Protein AF-A0A0Q3PDM6-F1 (afdb_monomer)

Foldseek 3Di:
DWPDDWDWDWDDDPNDIDIDTDTDDPPDPDDDDWDDDPNHTDPVADPNRVVVVVVVVVVVVVVCVVVVVDD

Mean predicted aligned error: 3.99 Å

pLDDT: mean 93.43, std 5.21, range [59.28, 97.06]

Sequence (71 aa):
KPLHDPIAYRKELDGITVDVSLQWCSDSYSDTVLGYANSIRTIDGGTHIEGLKASLTRTINNLAKKSKTIK

Radius of gyration: 14.26 Å; Cα contacts (8 Å, |Δi|>4): 54; chains: 1; bounding box: 32×25×37 Å

Secondary structure (DSSP, 8-state):
-BSSS-EEEEEEETTEEEEEEE--BTT--S-----EETTEE-TT--HHHHHHHHHHHHHHHHHHHHTTS--

InterPro domains:
  IPR013506 DNA topoisomerase, type IIA, subunit B, domain 2 [PF00204] (4-71)
  IPR014721 Small ribosomal subunit protein uS5 domain 2-type fold, subgroup [G3DSA:3.30.230.10] (1-71)
  IPR020568 Ribosomal protein uS5 domain 2-type superfamily [SSF54211] (4-71)

Organism: Setaria italica (NCBI:txid4555)

Structure (mmCIF, N/CA/C/O backbone):
data_AF-A0A0Q3PDM6-F1
#
_entry.id   AF-A0A0Q3PDM6-F1
#
loop_
_atom_site.group_PDB
_atom_site.id
_atom_site.type_symbol
_atom_site.label_atom_id
_atom_site.label_alt_id
_atom_site.label_comp_id
_atom_site.label_asym_id
_atom_site.label_entity_id
_atom_site.label_seq_id
_atom_site.pdbx_PDB_ins_code
_atom_site.Cartn_x
_atom_site.Cartn_y
_atom_site.Cartn_z
_atom_site.occupancy
_atom_site.B_iso_or_equiv
_atom_site.auth_seq_id
_atom_site.auth_comp_id
_atom_site.auth_asym_id
_atom_site.auth_atom_id
_atom_site.pdbx_PDB_model_num
ATOM 1 N N . LYS A 1 1 ? 6.865 -9.036 16.815 1.00 89.56 1 LYS A N 1
ATOM 2 C CA . LYS A 1 1 ? 5.805 -10.053 16.920 1.00 89.56 1 LYS A CA 1
ATOM 3 C C . LYS A 1 1 ? 4.631 -9.609 16.055 1.00 89.56 1 LYS A C 1
ATOM 5 O O . LYS A 1 1 ? 4.106 -8.525 16.299 1.00 89.56 1 LYS A O 1
ATOM 10 N N . PRO A 1 2 ? 4.233 -10.409 15.051 1.00 94.06 2 PRO A N 1
ATOM 11 C CA . PRO A 1 2 ? 3.095 -10.082 14.197 1.00 94.06 2 PRO A CA 1
ATOM 12 C C . PRO A 1 2 ? 1.790 -10.106 15.000 1.00 94.06 2 PRO A C 1
ATOM 14 O O . PRO A 1 2 ? 1.601 -10.969 15.859 1.00 94.06 2 PRO A O 1
ATOM 17 N N . LEU A 1 3 ? 0.907 -9.143 14.735 1.00 95.88 3 LEU A N 1
ATOM 18 C CA . LEU A 1 3 ? -0.417 -9.055 15.363 1.00 95.88 3 LEU A CA 1
ATOM 19 C C . LEU A 1 3 ? -1.462 -9.930 14.661 1.00 95.88 3 LEU A C 1
ATOM 21 O O . LEU A 1 3 ? -2.476 -10.274 15.261 1.00 95.88 3 LEU A O 1
ATOM 25 N N . HIS A 1 4 ? -1.221 -10.268 13.397 1.00 95.62 4 HIS A N 1
ATOM 26 C CA . HIS A 1 4 ? -2.111 -11.055 12.551 1.00 95.62 4 HIS A CA 1
ATOM 27 C C . HIS A 1 4 ? -1.323 -11.699 11.398 1.00 95.62 4 HIS A C 1
ATOM 29 O O . HIS A 1 4 ? -0.172 -11.331 11.131 1.00 95.62 4 HIS A O 1
ATOM 35 N N . ASP A 1 5 ? -1.960 -12.634 10.694 1.00 96.69 5 ASP A N 1
ATOM 36 C CA . ASP A 1 5 ? -1.412 -13.248 9.481 1.00 96.69 5 ASP A CA 1
ATOM 37 C C . ASP A 1 5 ? -1.301 -12.231 8.333 1.00 96.69 5 ASP A C 1
ATOM 39 O O . ASP A 1 5 ? -2.111 -11.300 8.270 1.00 96.69 5 ASP A O 1
ATOM 43 N N . PRO A 1 6 ? -0.327 -12.370 7.413 1.00 95.81 6 PRO A N 1
ATOM 44 C CA . PRO A 1 6 ? -0.149 -11.423 6.318 1.00 95.81 6 PRO A CA 1
ATOM 45 C C . PRO A 1 6 ? -1.426 -11.236 5.497 1.00 95.81 6 PRO A C 1
ATOM 47 O O . PRO A 1 6 ? -2.016 -12.193 4.993 1.00 95.81 6 PRO A O 1
ATOM 50 N N . ILE A 1 7 ? -1.835 -9.981 5.334 1.00 95.75 7 ILE A N 1
ATOM 51 C CA . ILE A 1 7 ? -2.961 -9.623 4.478 1.00 95.75 7 ILE A CA 1
ATOM 52 C C .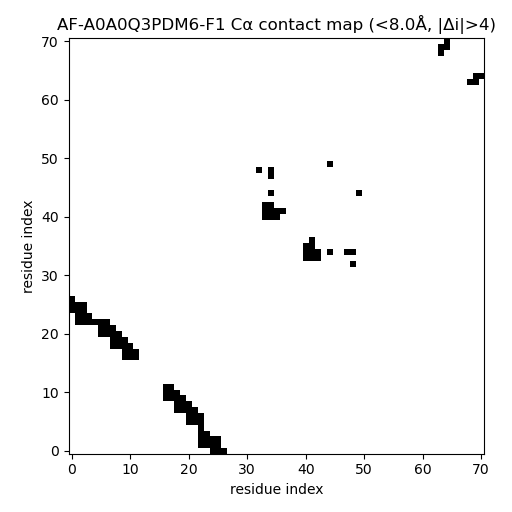 ILE A 1 7 ? -2.403 -9.471 3.069 1.00 95.75 7 ILE A C 1
ATOM 54 O O . ILE A 1 7 ? -1.758 -8.466 2.769 1.00 95.75 7 ILE A O 1
ATOM 58 N N . ALA A 1 8 ? -2.635 -10.475 2.227 1.00 95.94 8 ALA A N 1
ATOM 59 C CA . ALA A 1 8 ? -2.189 -10.496 0.841 1.00 95.94 8 ALA A CA 1
ATOM 60 C C . ALA A 1 8 ? -3.343 -10.190 -0.121 1.00 95.94 8 ALA A C 1
ATOM 62 O O . ALA A 1 8 ? -4.460 -10.688 0.042 1.00 95.94 8 ALA A O 1
ATOM 63 N N . TYR A 1 9 ? -3.066 -9.387 -1.144 1.00 94.75 9 TYR A N 1
ATOM 64 C CA . TYR A 1 9 ? -4.013 -9.071 -2.202 1.00 94.75 9 TYR A CA 1
ATOM 65 C C . TYR A 1 9 ? -3.304 -8.975 -3.548 1.00 94.75 9 TYR A C 1
ATOM 67 O O . TYR A 1 9 ? -2.343 -8.223 -3.704 1.00 94.75 9 TYR A O 1
ATOM 75 N N . ARG A 1 10 ? -3.835 -9.695 -4.537 1.00 95.94 10 ARG A N 1
ATOM 76 C CA . ARG A 1 10 ? -3.378 -9.651 -5.924 1.00 95.94 10 ARG A CA 1
ATOM 77 C C . ARG A 1 10 ? -4.535 -9.260 -6.828 1.00 95.94 10 ARG A C 1
ATOM 79 O O . ARG A 1 10 ? -5.638 -9.791 -6.696 1.00 95.94 10 ARG A O 1
ATOM 86 N N . LYS A 1 11 ? -4.274 -8.355 -7.766 1.00 95.94 11 LYS A N 1
ATOM 87 C CA . LYS A 1 11 ? -5.240 -7.947 -8.784 1.00 95.94 11 LYS A CA 1
ATOM 88 C C . LYS A 1 11 ? -4.538 -7.602 -10.087 1.00 95.94 11 LYS A C 1
ATOM 90 O O . LYS A 1 11 ? -3.457 -7.026 -10.076 1.00 95.94 11 LYS A O 1
ATOM 95 N N . GLU A 1 12 ? -5.195 -7.912 -11.192 1.00 96.50 12 GLU A N 1
ATOM 96 C CA . GLU A 1 12 ? -4.815 -7.453 -12.522 1.00 96.50 12 GLU A CA 1
ATOM 97 C C . GLU A 1 12 ? -5.819 -6.396 -12.997 1.00 96.50 12 GLU A C 1
ATOM 99 O O . GLU A 1 12 ? -7.029 -6.540 -12.795 1.00 96.50 12 GLU A O 1
ATOM 104 N N . LEU A 1 13 ? -5.317 -5.305 -13.569 1.00 93.75 13 LEU A N 1
ATOM 105 C CA . LEU A 1 13 ? -6.119 -4.232 -14.149 1.00 93.75 13 LEU A CA 1
ATOM 106 C C . LEU A 1 13 ? -5.392 -3.686 -15.376 1.00 93.75 13 LEU A C 1
ATOM 108 O O . LEU A 1 13 ? -4.227 -3.323 -15.270 1.00 93.75 13 LEU A O 1
ATOM 112 N N . ASP A 1 14 ? -6.074 -3.623 -16.519 1.00 95.44 14 ASP A N 1
ATOM 113 C CA . ASP A 1 14 ? -5.5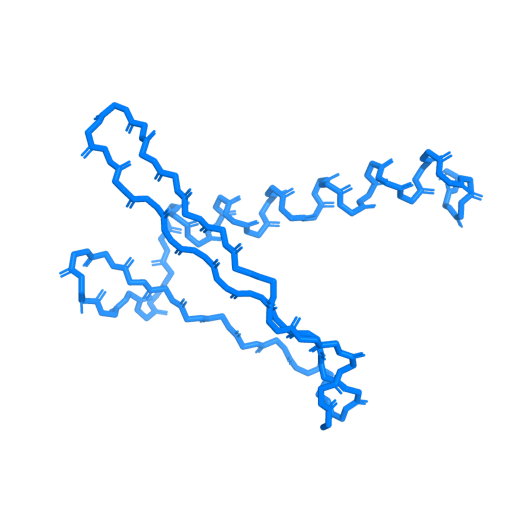41 -3.058 -17.768 1.00 95.44 14 ASP A CA 1
ATOM 114 C C . ASP A 1 14 ? -4.164 -3.635 -18.171 1.00 95.44 14 ASP A C 1
ATOM 116 O O . ASP A 1 14 ? -3.284 -2.926 -18.654 1.00 95.44 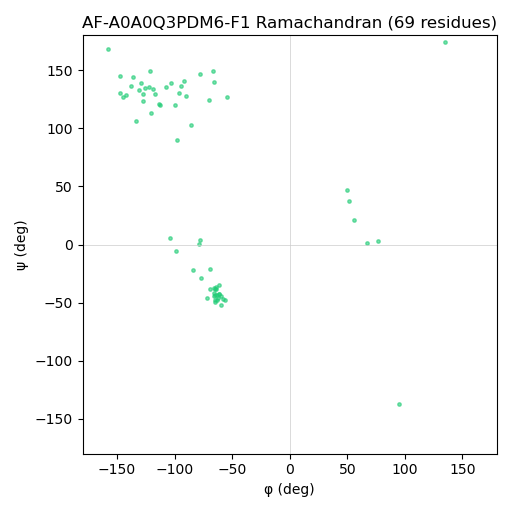14 ASP A O 1
ATOM 120 N N . GLY A 1 15 ? -3.955 -4.937 -17.931 1.00 94.94 15 GLY A N 1
ATOM 121 C CA . GLY A 1 15 ? -2.689 -5.635 -18.190 1.00 94.94 15 GLY A CA 1
ATOM 122 C C . GLY A 1 15 ? -1.580 -5.379 -17.159 1.00 94.94 15 GLY A C 1
ATOM 123 O O . GLY A 1 15 ? -0.470 -5.886 -17.310 1.00 94.94 15 GLY A O 1
ATOM 124 N N . ILE A 1 16 ? -1.854 -4.618 -16.096 1.00 94.19 16 ILE A N 1
ATOM 125 C CA . ILE A 1 16 ? -0.935 -4.369 -14.982 1.00 94.19 16 ILE A CA 1
ATOM 126 C C . ILE A 1 16 ? -1.309 -5.288 -13.819 1.00 94.19 16 ILE A C 1
ATOM 128 O O . ILE A 1 16 ? -2.411 -5.213 -13.274 1.00 94.19 16 ILE A O 1
ATOM 132 N N . THR A 1 17 ? -0.368 -6.135 -13.399 1.00 95.88 17 THR A N 1
ATOM 133 C CA . THR A 1 17 ? -0.520 -6.956 -12.191 1.00 95.88 17 THR A CA 1
ATOM 134 C C . THR A 1 17 ? 0.022 -6.212 -10.977 1.00 95.88 17 THR A C 1
ATOM 136 O O . THR A 1 17 ? 1.171 -5.771 -10.967 1.00 95.88 17 THR A O 1
ATOM 139 N N . VAL A 1 18 ? -0.795 -6.111 -9.934 1.00 95.31 18 VAL A N 1
ATOM 140 C CA . VAL A 1 18 ? -0.429 -5.550 -8.634 1.00 95.31 18 VAL A CA 1
ATOM 141 C C . VAL A 1 18 ? -0.542 -6.644 -7.581 1.00 95.31 18 VAL A C 1
ATOM 143 O O . VAL A 1 18 ? -1.572 -7.311 -7.475 1.00 95.31 18 VAL A O 1
ATOM 146 N N . ASP A 1 19 ? 0.516 -6.808 -6.795 1.00 96.25 19 ASP A N 1
ATOM 147 C CA . ASP A 1 19 ? 0.583 -7.728 -5.663 1.00 96.25 19 ASP A CA 1
ATOM 148 C C . ASP A 1 19 ? 1.056 -6.954 -4.429 1.00 96.25 19 ASP A C 1
ATOM 150 O O . ASP A 1 19 ? 2.032 -6.201 -4.498 1.00 96.25 19 ASP A O 1
ATOM 154 N N . VAL A 1 20 ? 0.327 -7.080 -3.323 1.00 95.94 20 VAL A N 1
ATOM 155 C CA . VAL A 1 20 ? 0.579 -6.353 -2.077 1.00 95.94 20 VAL A CA 1
ATOM 156 C C . VAL A 1 20 ? 0.397 -7.300 -0.901 1.00 95.94 20 VAL A C 1
ATOM 158 O O . VAL A 1 20 ? -0.594 -8.023 -0.825 1.00 95.94 20 VAL A O 1
ATOM 161 N N . SER A 1 21 ? 1.321 -7.236 0.056 1.00 96.75 21 SER A N 1
ATOM 162 C CA . SER A 1 21 ? 1.215 -7.919 1.344 1.00 96.75 21 SER A CA 1
ATOM 163 C C . SER A 1 21 ? 1.510 -6.943 2.479 1.00 96.75 21 SER A C 1
ATOM 165 O O . SER A 1 21 ? 2.472 -6.177 2.406 1.00 96.75 21 SER A O 1
ATOM 167 N N . LEU A 1 22 ? 0.662 -6.945 3.508 1.00 95.56 22 LEU A N 1
ATOM 168 C CA . LEU A 1 22 ? 0.751 -6.045 4.658 1.00 95.56 22 LEU A CA 1
ATOM 169 C C . LEU A 1 22 ? 0.693 -6.842 5.961 1.00 95.56 22 LEU A C 1
ATOM 171 O O . LEU A 1 22 ? -0.122 -7.756 6.113 1.00 95.56 22 LEU A O 1
ATOM 175 N N . GLN A 1 23 ? 1.521 -6.454 6.929 1.00 95.88 23 GLN A N 1
ATOM 176 C CA . GLN A 1 23 ? 1.507 -7.025 8.271 1.00 95.88 23 GLN A CA 1
ATOM 177 C C . GLN A 1 23 ? 1.890 -5.974 9.310 1.00 95.88 23 GLN A C 1
ATOM 179 O O . GLN A 1 23 ? 2.905 -5.296 9.167 1.00 95.88 23 GLN A O 1
ATOM 184 N N . TRP A 1 24 ? 1.089 -5.863 10.371 1.00 95.06 24 TRP A N 1
ATOM 185 C CA . TRP A 1 24 ? 1.406 -5.032 11.527 1.00 95.06 24 TRP A CA 1
ATOM 186 C C . TRP A 1 24 ? 2.082 -5.859 12.623 1.00 95.06 24 TRP A C 1
ATOM 188 O O . TRP A 1 24 ? 1.646 -6.966 12.959 1.00 95.06 24 TRP A O 1
ATOM 198 N N . CYS A 1 25 ? 3.133 -5.291 13.211 1.00 94.25 25 CYS A N 1
ATOM 199 C CA . CYS A 1 25 ? 3.942 -5.911 14.256 1.00 94.25 25 CYS A CA 1
ATOM 200 C C . CYS A 1 25 ? 3.881 -5.072 15.537 1.00 94.25 25 CYS A C 1
ATOM 202 O O . CYS A 1 25 ? 4.040 -3.858 15.491 1.00 94.25 25 CYS A O 1
ATOM 204 N N . SER A 1 26 ? 3.669 -5.708 16.690 1.00 93.00 26 SER A N 1
ATOM 205 C CA . SER A 1 26 ? 3.499 -5.018 17.980 1.00 93.00 26 SER A CA 1
ATOM 206 C C . SER A 1 26 ? 4.772 -4.356 18.515 1.00 93.00 26 SER A C 1
ATOM 208 O O . SER A 1 26 ? 4.707 -3.514 19.398 1.00 93.00 26 SER A O 1
ATOM 210 N N . ASP A 1 27 ? 5.929 -4.805 18.041 1.00 91.31 27 ASP A N 1
ATOM 211 C CA . ASP A 1 27 ? 7.271 -4.384 18.448 1.00 91.31 27 ASP A CA 1
ATOM 212 C C . ASP A 1 27 ? 7.938 -3.455 17.426 1.00 91.31 27 ASP A C 1
ATOM 214 O O . ASP A 1 27 ? 9.103 -3.101 17.591 1.00 91.31 27 ASP A O 1
ATOM 218 N N . SER A 1 28 ? 7.215 -3.056 16.376 1.00 89.69 28 SER A N 1
ATOM 219 C CA . SER A 1 28 ? 7.720 -2.147 15.354 1.00 89.69 28 SER A CA 1
ATOM 220 C C . SER A 1 28 ? 6.848 -0.901 15.284 1.00 89.69 28 SER A C 1
ATOM 222 O O . SER A 1 28 ? 5.683 -0.956 14.898 1.00 89.69 28 SER A O 1
ATOM 224 N N . TYR A 1 29 ? 7.434 0.230 15.674 1.00 88.19 29 TYR A N 1
ATOM 225 C CA . TYR A 1 29 ? 6.831 1.560 15.539 1.00 88.19 29 TYR A CA 1
ATOM 226 C C . TYR A 1 29 ? 7.350 2.311 14.302 1.00 88.19 29 TYR A C 1
ATOM 228 O O . TYR A 1 29 ? 6.865 3.396 13.994 1.00 88.19 29 TYR A O 1
ATOM 236 N N . SER A 1 30 ? 8.333 1.736 13.603 1.00 90.12 30 SER A N 1
ATOM 237 C CA . SER A 1 30 ? 8.849 2.206 12.318 1.00 90.12 30 SER A CA 1
ATOM 238 C C . SER A 1 30 ? 8.104 1.535 11.170 1.00 90.12 30 SER A C 1
ATOM 240 O O . SER A 1 30 ? 7.862 0.329 11.217 1.00 90.12 30 SER A O 1
ATOM 242 N N . ASP A 1 31 ? 7.803 2.273 10.107 1.00 87.94 31 ASP A N 1
ATOM 243 C CA . ASP A 1 31 ? 7.292 1.683 8.878 1.00 87.94 31 ASP A CA 1
ATOM 244 C C . ASP A 1 31 ? 8.420 1.045 8.053 1.00 87.94 31 ASP A C 1
ATOM 246 O O . ASP A 1 31 ? 9.568 1.483 8.041 1.00 87.94 31 ASP A O 1
ATOM 250 N N . THR A 1 32 ? 8.099 -0.043 7.356 1.00 92.00 32 THR A N 1
ATOM 251 C CA . THR A 1 32 ? 8.987 -0.658 6.364 1.00 92.00 32 THR A CA 1
ATOM 252 C C . THR A 1 32 ? 8.167 -0.955 5.123 1.00 92.00 32 THR A C 1
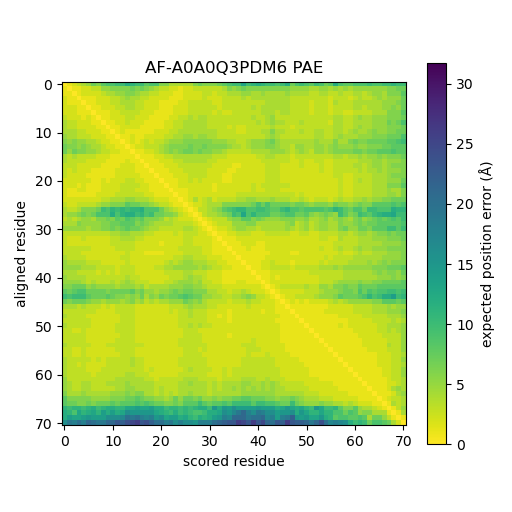ATOM 254 O O . THR A 1 32 ? 7.357 -1.879 5.107 1.00 92.00 32 THR A O 1
ATOM 257 N N . VAL A 1 33 ? 8.370 -0.153 4.079 1.00 93.69 33 VAL A N 1
ATOM 258 C CA . VAL A 1 33 ? 7.672 -0.297 2.799 1.00 93.69 33 VAL A CA 1
ATOM 259 C C . VAL A 1 33 ? 8.677 -0.707 1.732 1.00 93.69 33 VAL A C 1
ATOM 261 O O . VAL A 1 33 ? 9.644 0.002 1.460 1.00 93.69 33 VAL A O 1
ATOM 264 N N . LEU A 1 34 ? 8.444 -1.866 1.121 1.00 95.25 34 LEU A N 1
ATOM 265 C CA . LEU A 1 34 ? 9.247 -2.386 0.020 1.00 95.25 34 LEU A CA 1
ATOM 266 C C . LEU A 1 34 ? 8.378 -2.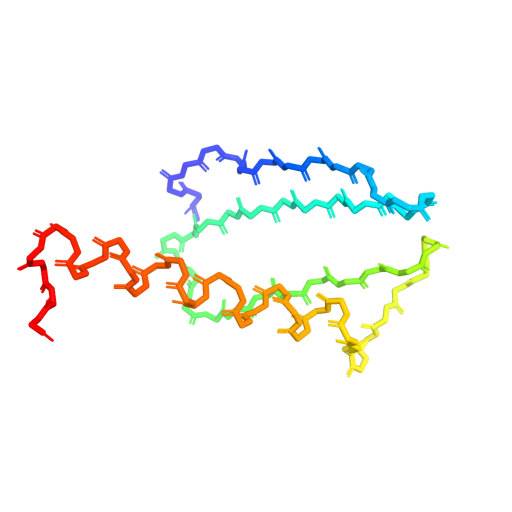407 -1.235 1.00 95.25 34 LEU A C 1
ATOM 268 O O . LEU A 1 34 ? 7.336 -3.055 -1.244 1.00 95.25 34 LEU A O 1
ATOM 272 N N . GLY A 1 35 ? 8.799 -1.705 -2.286 1.00 95.75 35 GLY A N 1
ATOM 273 C CA . GLY A 1 35 ? 8.114 -1.744 -3.574 1.00 95.75 35 GLY A CA 1
ATOM 274 C C . GLY A 1 35 ? 9.019 -2.215 -4.698 1.00 95.75 35 GLY A C 1
ATOM 275 O O . GLY A 1 35 ? 10.238 -2.017 -4.690 1.00 95.75 35 GLY A O 1
ATOM 276 N N . TYR A 1 36 ? 8.374 -2.858 -5.663 1.00 96.38 36 TYR A N 1
ATOM 277 C CA . TYR A 1 36 ? 9.000 -3.470 -6.818 1.00 96.38 36 TYR A CA 1
ATOM 278 C C . TYR A 1 36 ? 8.186 -3.123 -8.060 1.00 96.38 36 TYR A C 1
ATOM 280 O O . TYR A 1 36 ? 6.958 -3.077 -8.008 1.00 96.38 36 TYR A O 1
ATOM 288 N N . ALA A 1 37 ? 8.876 -2.916 -9.172 1.00 95.69 37 ALA A N 1
ATOM 289 C CA . ALA A 1 37 ? 8.281 -2.813 -10.495 1.00 95.69 37 ALA A CA 1
ATOM 290 C C . ALA A 1 37 ? 9.017 -3.798 -11.403 1.00 95.69 37 ALA A C 1
ATOM 292 O O . ALA A 1 37 ? 10.242 -3.749 -11.494 1.00 95.69 37 ALA A O 1
ATOM 293 N N . ASN A 1 38 ? 8.288 -4.726 -12.030 1.00 94.81 38 ASN A N 1
ATOM 294 C CA . ASN A 1 38 ? 8.867 -5.777 -12.878 1.00 94.81 38 ASN A CA 1
ATOM 295 C C . ASN A 1 38 ? 10.029 -6.524 -12.193 1.00 94.81 38 ASN A C 1
ATOM 297 O O . ASN A 1 38 ? 11.101 -6.695 -12.767 1.00 94.81 38 ASN A O 1
ATOM 301 N N . SER A 1 39 ? 9.825 -6.916 -10.931 1.00 94.25 39 SER A N 1
ATOM 302 C CA . SER A 1 39 ? 10.814 -7.602 -10.079 1.00 94.25 39 SER A CA 1
ATOM 303 C C . SER A 1 39 ? 12.046 -6.777 -9.672 1.00 94.25 39 SER A C 1
ATOM 305 O O . SER A 1 39 ? 12.888 -7.274 -8.927 1.00 94.25 39 SER A O 1
ATOM 307 N N . ILE A 1 40 ? 12.147 -5.508 -10.078 1.00 96.31 40 ILE A N 1
ATOM 308 C CA . ILE A 1 40 ? 13.235 -4.600 -9.691 1.00 96.31 40 ILE A CA 1
ATOM 309 C C . ILE A 1 40 ? 12.788 -3.750 -8.501 1.00 96.31 40 ILE A C 1
ATOM 311 O O . ILE A 1 40 ? 11.716 -3.146 -8.528 1.00 96.31 40 ILE A O 1
ATOM 315 N N . ARG A 1 41 ? 13.614 -3.688 -7.448 1.00 95.81 41 ARG A N 1
ATOM 316 C CA . ARG A 1 41 ? 13.332 -2.885 -6.249 1.00 95.81 41 ARG A CA 1
ATOM 317 C C . ARG A 1 41 ? 13.429 -1.392 -6.565 1.00 95.81 41 ARG A C 1
ATOM 319 O O . ARG A 1 41 ? 14.483 -0.913 -6.973 1.00 95.81 41 ARG A O 1
ATOM 326 N N . THR A 1 42 ? 12.365 -0.649 -6.283 1.00 96.00 42 THR A N 1
ATOM 327 C CA . THR A 1 42 ? 12.3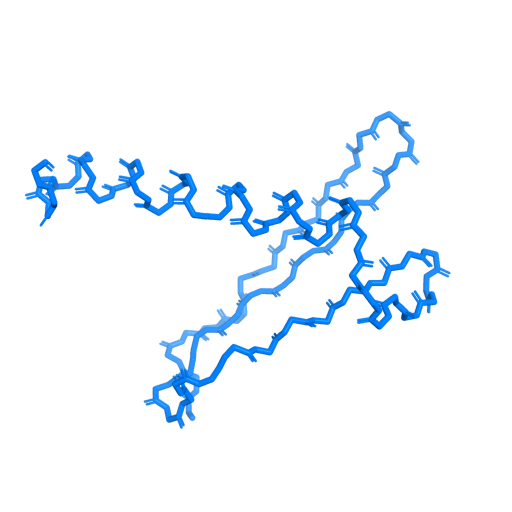14 0.810 -6.442 1.00 96.00 42 THR A CA 1
ATOM 328 C C . THR A 1 42 ? 12.567 1.480 -5.091 1.00 96.00 42 THR A C 1
ATOM 330 O 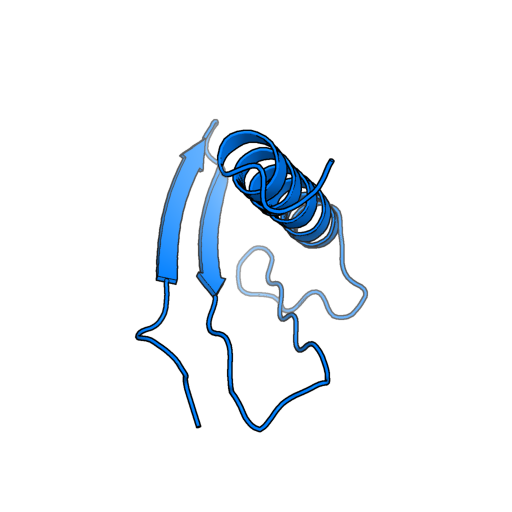O . THR A 1 42 ? 11.641 1.683 -4.305 1.00 96.00 42 THR A O 1
ATOM 333 N N . ILE A 1 43 ? 13.839 1.754 -4.787 1.00 92.00 43 ILE A N 1
ATOM 334 C CA . ILE A 1 43 ? 14.280 2.242 -3.466 1.00 92.00 43 ILE A CA 1
ATOM 335 C C . ILE A 1 43 ? 13.731 3.640 -3.174 1.00 92.00 43 ILE A C 1
ATOM 337 O O . ILE A 1 43 ? 13.241 3.883 -2.075 1.00 92.00 43 ILE A O 1
ATOM 341 N N . ASP A 1 44 ? 13.745 4.511 -4.181 1.00 91.31 44 ASP A N 1
ATOM 342 C CA . ASP A 1 44 ? 13.322 5.912 -4.059 1.00 91.31 44 ASP A CA 1
ATOM 343 C C . ASP A 1 44 ? 11.796 6.087 -4.049 1.00 91.31 44 ASP A C 1
ATOM 345 O O . ASP A 1 44 ? 11.285 7.205 -4.035 1.00 91.31 44 ASP A O 1
ATOM 349 N N . GLY A 1 45 ? 11.042 4.986 -4.062 1.00 91.19 45 GLY A N 1
ATOM 350 C CA . GLY A 1 45 ? 9.592 5.032 -4.110 1.00 91.19 45 GLY A CA 1
ATOM 351 C C . GLY A 1 45 ? 9.056 4.917 -5.534 1.00 91.19 45 GLY A C 1
ATOM 352 O O . GLY A 1 45 ? 9.494 4.081 -6.322 1.00 91.19 45 GLY A O 1
ATOM 353 N N . GLY A 1 46 ? 8.054 5.733 -5.844 1.00 94.12 46 GLY A N 1
ATOM 354 C CA . GLY A 1 46 ? 7.363 5.732 -7.128 1.00 94.12 46 GLY A CA 1
ATOM 355 C C . GLY A 1 46 ? 5.850 5.791 -6.963 1.00 94.12 46 GLY A C 1
ATOM 356 O O . GLY A 1 46 ? 5.309 5.739 -5.856 1.00 94.12 46 GLY A O 1
ATOM 357 N N . THR A 1 47 ? 5.153 5.906 -8.088 1.00 94.69 47 THR A N 1
ATOM 358 C CA . THR A 1 47 ? 3.698 6.106 -8.128 1.00 94.69 47 THR A CA 1
ATOM 359 C C . THR A 1 47 ? 2.918 4.948 -7.501 1.00 94.69 47 THR A C 1
ATOM 361 O O . THR A 1 47 ? 1.909 5.177 -6.838 1.00 94.69 47 THR A O 1
ATOM 364 N N . HIS A 1 48 ? 3.397 3.713 -7.650 1.00 93.50 48 HIS A N 1
ATOM 365 C CA . HIS A 1 48 ? 2.826 2.506 -7.047 1.00 93.50 48 HIS A CA 1
ATOM 366 C C . HIS A 1 48 ? 2.878 2.533 -5.513 1.00 93.50 48 HIS A C 1
ATOM 368 O O . HIS A 1 48 ? 1.882 2.215 -4.864 1.00 93.50 48 HIS A O 1
ATOM 374 N N . ILE A 1 49 ? 3.999 2.965 -4.926 1.00 95.31 49 ILE A N 1
ATOM 375 C CA . ILE A 1 49 ? 4.164 3.061 -3.465 1.00 95.31 49 ILE A CA 1
ATOM 376 C C . ILE A 1 49 ? 3.339 4.219 -2.897 1.00 95.31 49 ILE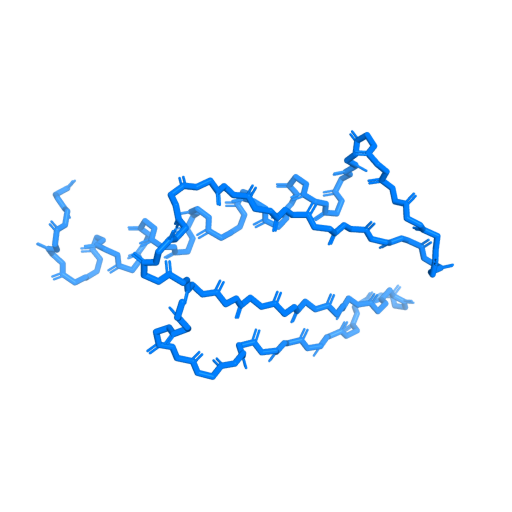 A C 1
ATOM 378 O O . ILE A 1 49 ? 2.624 4.044 -1.909 1.00 95.31 49 ILE A O 1
ATOM 382 N N . GLU A 1 50 ? 3.394 5.393 -3.525 1.00 95.56 50 GLU A N 1
ATOM 383 C CA . GLU A 1 50 ? 2.625 6.554 -3.066 1.00 95.56 50 GLU A CA 1
ATOM 384 C C . GLU A 1 50 ? 1.112 6.318 -3.206 1.00 95.56 50 GLU A C 1
ATOM 386 O O . GLU A 1 50 ? 0.336 6.645 -2.303 1.00 95.56 50 GLU A O 1
ATOM 391 N N . GLY A 1 51 ? 0.685 5.636 -4.273 1.00 94.56 51 GLY A N 1
ATOM 392 C CA . GLY A 1 51 ? -0.693 5.178 -4.442 1.00 94.56 51 GLY A CA 1
ATOM 393 C C . GLY A 1 51 ? -1.137 4.202 -3.347 1.00 94.56 51 GLY A C 1
ATOM 394 O O . GLY A 1 51 ? -2.238 4.346 -2.798 1.00 94.56 51 GLY A O 1
ATOM 395 N N . LEU A 1 52 ? -0.279 3.247 -2.969 1.00 94.56 52 LEU A N 1
ATOM 396 C CA . LEU A 1 52 ? -0.537 2.333 -1.853 1.00 94.56 52 LEU A CA 1
ATOM 397 C C . LEU A 1 52 ? -0.721 3.107 -0.539 1.00 94.56 52 LEU A C 1
ATOM 399 O O . LEU A 1 52 ? -1.753 2.953 0.113 1.00 94.56 52 LEU A O 1
ATOM 403 N N . LYS A 1 53 ? 0.215 3.993 -0.180 1.00 94.50 53 LYS A N 1
ATOM 404 C CA . LYS A 1 53 ? 0.138 4.795 1.056 1.00 94.50 53 LYS A CA 1
ATOM 405 C C . LYS A 1 53 ? -1.130 5.649 1.109 1.00 94.50 53 LYS A C 1
ATOM 407 O O . LYS A 1 53 ? -1.847 5.645 2.116 1.00 94.50 53 LYS A O 1
ATOM 412 N N . ALA A 1 54 ? -1.441 6.350 0.018 1.00 96.81 54 ALA A N 1
ATOM 413 C CA . ALA A 1 54 ? -2.614 7.213 -0.065 1.00 96.81 54 ALA A CA 1
ATOM 414 C C . ALA A 1 54 ? -3.926 6.415 0.038 1.00 96.81 54 ALA A C 1
ATOM 416 O O . ALA A 1 54 ? -4.855 6.814 0.748 1.00 96.81 54 ALA A O 1
ATOM 417 N N . SER A 1 55 ? -4.016 5.274 -0.653 1.00 95.38 55 SER A N 1
ATOM 418 C CA . SER A 1 55 ? -5.206 4.414 -0.620 1.00 95.38 55 SER A CA 1
ATOM 419 C C . SER A 1 55 ? -5.406 3.722 0.729 1.00 95.38 55 SER A C 1
ATOM 421 O O . SER A 1 55 ? -6.543 3.662 1.208 1.00 95.38 55 SER A O 1
ATOM 423 N N . LEU A 1 56 ? -4.327 3.278 1.377 1.00 95.19 56 LEU A N 1
ATOM 424 C CA . LEU A 1 56 ? -4.366 2.668 2.702 1.00 95.19 56 LEU A CA 1
ATOM 425 C C . LEU A 1 56 ? -4.835 3.679 3.751 1.00 95.19 56 LEU A C 1
ATOM 427 O O . LEU A 1 56 ? -5.804 3.423 4.466 1.00 95.19 56 LEU A O 1
ATOM 431 N N . THR A 1 57 ? -4.227 4.868 3.764 1.00 95.62 57 THR A N 1
ATOM 432 C CA . THR A 1 57 ? -4.604 5.969 4.666 1.00 95.62 57 THR A CA 1
ATOM 433 C C . THR A 1 57 ? -6.077 6.337 4.504 1.00 95.62 57 THR A C 1
ATOM 435 O O . THR A 1 57 ? -6.822 6.412 5.481 1.00 95.62 57 THR A O 1
ATOM 438 N N . ARG A 1 58 ? -6.542 6.507 3.258 1.00 97.06 58 ARG A N 1
ATOM 439 C CA . ARG A 1 58 ? -7.951 6.805 2.964 1.00 97.06 58 ARG A CA 1
ATOM 440 C C . ARG A 1 58 ? -8.884 5.703 3.466 1.00 97.06 58 ARG A C 1
ATOM 442 O O . ARG A 1 58 ? -9.923 6.006 4.046 1.00 97.06 58 ARG A O 1
ATOM 449 N N . THR A 1 59 ? -8.528 4.440 3.247 1.00 95.12 59 THR A N 1
ATOM 450 C CA . THR A 1 59 ? -9.347 3.288 3.649 1.00 95.12 59 THR A CA 1
ATOM 451 C C . THR A 1 59 ? -9.476 3.196 5.166 1.00 95.12 59 THR A C 1
ATOM 453 O O . THR A 1 59 ? -10.595 3.093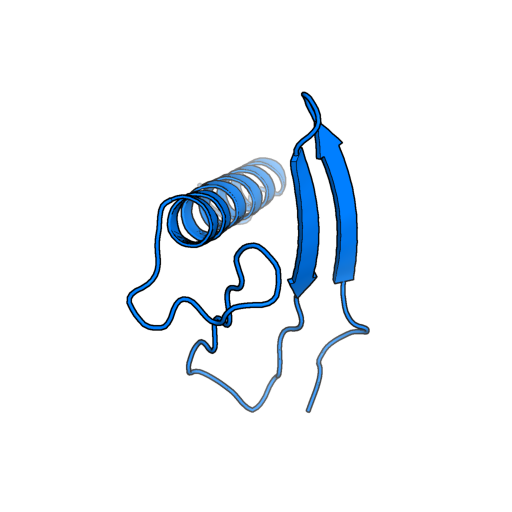 5.668 1.00 95.12 59 THR A O 1
ATOM 456 N N . ILE A 1 60 ? -8.364 3.311 5.896 1.00 94.31 60 ILE A N 1
ATOM 457 C CA . ILE A 1 60 ? -8.355 3.273 7.365 1.00 94.31 60 ILE A CA 1
ATOM 458 C C . ILE A 1 60 ? -9.160 4.443 7.939 1.00 94.31 60 ILE A C 1
ATOM 460 O O . ILE A 1 60 ? -10.019 4.234 8.792 1.00 94.31 60 ILE A O 1
ATOM 464 N N . ASN A 1 61 ? -8.963 5.659 7.424 1.00 94.44 61 ASN A N 1
ATOM 465 C CA . ASN A 1 61 ? -9.718 6.831 7.875 1.00 94.44 61 ASN A CA 1
ATOM 466 C C . ASN A 1 61 ? -11.224 6.676 7.631 1.00 94.44 61 ASN A C 1
ATOM 468 O O . ASN A 1 61 ? -12.037 7.000 8.495 1.00 94.44 61 ASN A O 1
ATOM 472 N N . ASN A 1 62 ? -11.613 6.152 6.467 1.00 95.25 62 ASN A N 1
ATOM 473 C CA . ASN A 1 62 ? -13.016 5.886 6.163 1.00 95.25 62 ASN A CA 1
ATOM 474 C C . ASN A 1 62 ? -13.605 4.808 7.080 1.00 95.25 62 ASN A C 1
ATOM 476 O O . ASN A 1 62 ? -14.756 4.934 7.498 1.00 95.25 62 ASN A O 1
ATOM 480 N N . LEU A 1 63 ? -12.835 3.767 7.406 1.00 94.94 63 LEU A N 1
ATOM 481 C CA . LEU A 1 63 ? -13.248 2.733 8.351 1.00 94.94 63 LEU A CA 1
ATOM 482 C C . LEU A 1 63 ? -13.459 3.323 9.751 1.00 94.94 63 LEU A C 1
ATOM 484 O O . LEU A 1 63 ? -14.518 3.111 10.335 1.00 94.94 63 LEU A O 1
ATOM 488 N N . ALA A 1 64 ? -12.511 4.125 10.238 1.00 94.19 64 ALA A N 1
ATOM 489 C CA . ALA A 1 64 ? -12.564 4.745 11.560 1.00 94.19 64 ALA A CA 1
ATOM 490 C C . ALA A 1 64 ? -13.733 5.734 11.721 1.00 94.19 64 ALA A C 1
ATOM 492 O O . ALA A 1 64 ? -14.360 5.797 12.782 1.00 94.19 64 ALA A O 1
ATOM 493 N N . LYS A 1 65 ? -14.069 6.478 10.656 1.00 93.19 65 LYS A N 1
ATOM 494 C CA . LYS A 1 65 ? -15.267 7.334 10.611 1.00 93.19 65 LYS A CA 1
ATOM 495 C C . LYS A 1 65 ? -16.552 6.509 10.654 1.00 93.19 65 LYS A C 1
ATOM 497 O O . LYS A 1 65 ? -17.472 6.831 11.402 1.00 93.19 65 LYS A O 1
ATOM 502 N N . LYS A 1 66 ? -16.620 5.417 9.882 1.00 93.00 66 LYS A N 1
ATOM 503 C CA . LYS A 1 66 ? -17.784 4.511 9.868 1.00 93.00 66 LYS A CA 1
ATOM 504 C C . LYS A 1 66 ? -17.999 3.821 11.215 1.00 93.00 66 LYS A C 1
ATOM 506 O O . LYS A 1 66 ? -19.143 3.680 11.637 1.00 93.00 66 LYS A O 1
ATOM 511 N N . SER A 1 67 ? -16.925 3.434 11.903 1.00 93.31 67 SER A N 1
ATOM 512 C CA . SER A 1 67 ? -16.987 2.831 13.239 1.00 93.31 67 SER A CA 1
ATOM 513 C C . SER A 1 67 ? -17.208 3.848 14.366 1.00 93.31 67 SER A C 1
ATOM 515 O O . SER A 1 67 ? -17.266 3.447 15.526 1.00 93.31 67 SER A O 1
ATOM 517 N N . LYS A 1 68 ? -17.338 5.150 14.054 1.00 86.62 68 LYS A N 1
ATOM 518 C CA . LYS A 1 68 ? -17.440 6.261 15.024 1.00 86.62 68 LYS A CA 1
ATOM 519 C C . LYS A 1 68 ? -16.276 6.318 16.024 1.00 86.62 68 LYS A C 1
ATOM 521 O O . LYS A 1 68 ? -16.408 6.906 17.094 1.00 86.62 68 LYS A O 1
ATOM 526 N N . THR A 1 69 ? -15.139 5.712 15.687 1.00 84.19 69 THR A N 1
ATOM 527 C CA . THR A 1 69 ? -13.923 5.734 16.514 1.00 84.19 69 THR A CA 1
ATOM 528 C C . THR A 1 69 ? -13.208 7.079 16.392 1.00 84.19 69 THR A C 1
ATOM 530 O O . THR A 1 69 ? -12.556 7.525 17.330 1.00 84.19 69 THR A O 1
ATOM 533 N N . ILE A 1 70 ? -13.364 7.741 15.246 1.00 76.44 70 ILE A N 1
ATOM 534 C CA . ILE A 1 70 ? -12.859 9.086 14.972 1.00 76.44 70 ILE A CA 1
ATOM 535 C C . ILE A 1 70 ? -14.050 9.931 14.498 1.00 76.44 70 ILE A C 1
ATOM 537 O O . ILE A 1 70 ? -14.858 9.448 13.700 1.00 76.44 70 ILE A O 1
ATOM 541 N N . LYS A 1 71 ? -14.184 11.152 15.034 1.00 59.28 71 LYS A N 1
ATOM 542 C CA . LYS A 1 71 ? -15.205 12.133 14.623 1.00 59.28 71 LYS A CA 1
ATOM 543 C C . LYS A 1 71 ? -14.860 12.775 13.282 1.00 59.28 71 LYS A C 1
ATOM 545 O O . LYS A 1 71 ? -13.666 13.068 13.059 1.00 59.28 71 LYS A O 1
#

Solvent-accessible surface area (backbone atoms only — not comparable to full-atom values): 4608 Å² total; per-residue (Å²): 92,72,75,59,76,72,51,69,51,73,50,74,54,97,91,44,79,47,77,48,74,48,72,59,38,80,78,54,93,70,90,84,88,87,48,66,58,96,90,40,76,37,85,92,52,53,70,71,50,53,48,47,54,54,51,50,52,52,50,52,53,52,49,34,45,73,69,64,77,41,135